Protein AF-A0A959LL02-F1 (afdb_monomer_lite)

Secondary structure (DSSP, 8-state):
-HHHHHHHHHHHHHHHHHHHHHHHH----HHHHHHHHHHHHHHTTS-SEEEEE-SS-TTPEEEEE--SS-SHHHHHHHHHHHHHSSHHHHHHHHHHHHHHHHHH-

Structure (mmCIF, N/CA/C/O backbone):
data_AF-A0A959LL02-F1
#
_entry.id   AF-A0A959LL02-F1
#
loop_
_atom_site.group_PDB
_atom_site.id
_atom_site.type_symbol
_atom_site.label_atom_id
_atom_site.label_alt_id
_atom_site.label_comp_id
_atom_site.label_asym_id
_atom_site.label_entity_id
_atom_site.label_seq_id
_atom_site.pdbx_PDB_ins_code
_atom_site.Cartn_x
_atom_site.Cartn_y
_atom_site.Cartn_z
_atom_site.occupancy
_atom_site.B_iso_or_equiv
_atom_site.auth_seq_id
_atom_site.auth_comp_id
_atom_site.auth_asym_id
_atom_site.auth_atom_id
_atom_site.pdbx_PDB_model_num
ATOM 1 N N . MET A 1 1 ? -25.624 5.454 26.628 1.00 59.34 1 MET A N 1
ATOM 2 C CA . MET A 1 1 ? -24.446 6.342 26.817 1.00 59.34 1 MET A CA 1
ATOM 3 C C . MET A 1 1 ? -23.179 5.629 27.317 1.00 59.34 1 MET A C 1
ATOM 5 O O . MET A 1 1 ? -22.093 6.062 26.960 1.00 59.34 1 MET A O 1
ATOM 9 N N . ARG A 1 2 ? -23.271 4.548 28.116 1.00 60.84 2 ARG A N 1
ATOM 10 C CA . ARG A 1 2 ? -22.092 3.824 28.644 1.00 60.84 2 ARG A CA 1
ATOM 11 C C . ARG A 1 2 ? -21.308 3.064 27.557 1.00 60.84 2 ARG A C 1
ATOM 13 O O . ARG A 1 2 ? -20.089 3.116 27.554 1.00 60.84 2 ARG A O 1
ATOM 20 N N . THR A 1 3 ? -22.004 2.460 26.593 1.00 72.94 3 THR A N 1
ATOM 21 C CA . THR A 1 3 ? -21.423 1.641 25.511 1.00 72.94 3 THR A CA 1
ATOM 22 C C . THR A 1 3 ? -20.495 2.427 24.577 1.00 72.94 3 THR A C 1
ATOM 24 O O . THR A 1 3 ? -19.395 1.974 24.284 1.00 72.94 3 THR A O 1
ATOM 27 N N . TYR A 1 4 ? -20.879 3.648 24.186 1.00 79.31 4 TYR A N 1
ATOM 28 C CA . TYR A 1 4 ? -20.090 4.488 23.272 1.00 79.31 4 TYR A CA 1
ATOM 29 C C . TYR A 1 4 ? -18.711 4.861 23.823 1.00 79.31 4 TYR A C 1
ATOM 31 O O . TYR A 1 4 ? -17.752 4.957 23.065 1.00 79.31 4 TYR A O 1
ATOM 39 N N . LYS A 1 5 ? -18.586 5.020 25.147 1.00 80.19 5 LYS A N 1
ATOM 40 C CA . LYS A 1 5 ? -17.293 5.305 25.785 1.00 80.19 5 LYS A CA 1
ATOM 41 C C . LYS A 1 5 ? -16.306 4.154 25.580 1.00 80.19 5 LYS A C 1
ATOM 43 O O . LYS A 1 5 ? -15.145 4.404 25.283 1.00 80.19 5 LYS A O 1
ATOM 48 N N . TYR A 1 6 ? -16.773 2.910 25.688 1.00 86.00 6 TYR A N 1
ATOM 49 C CA . TYR A 1 6 ? -15.932 1.734 25.460 1.00 86.00 6 TYR A CA 1
ATOM 50 C C . TYR A 1 6 ? -15.568 1.573 23.982 1.00 86.00 6 TYR A C 1
ATOM 52 O O . TYR A 1 6 ? -14.420 1.270 23.682 1.00 86.00 6 TYR A O 1
ATOM 60 N N . ILE A 1 7 ? -16.499 1.858 23.066 1.00 85.75 7 ILE A N 1
ATOM 61 C CA . ILE A 1 7 ? -16.239 1.819 21.617 1.00 85.75 7 ILE A CA 1
ATOM 62 C C . ILE A 1 7 ? -15.156 2.831 21.225 1.00 85.75 7 ILE A C 1
ATOM 64 O O . ILE A 1 7 ? -14.230 2.477 20.507 1.00 85.75 7 ILE A O 1
ATOM 68 N N . ILE A 1 8 ? -15.216 4.064 21.739 1.00 86.94 8 ILE A N 1
ATOM 69 C CA . ILE A 1 8 ? -14.198 5.088 21.452 1.00 86.94 8 ILE A CA 1
ATOM 70 C C . ILE A 1 8 ? -12.820 4.651 21.966 1.00 86.94 8 ILE A C 1
ATOM 72 O O . ILE A 1 8 ? -11.827 4.786 21.255 1.00 86.94 8 ILE A O 1
ATOM 76 N N . VAL A 1 9 ? -12.750 4.093 23.178 1.00 88.06 9 VAL A N 1
ATOM 77 C CA . VAL A 1 9 ? -11.487 3.583 23.735 1.00 88.06 9 VAL A CA 1
ATOM 78 C C . VAL A 1 9 ? -10.936 2.433 22.885 1.00 88.06 9 VAL A C 1
ATOM 80 O O . VAL A 1 9 ? -9.752 2.441 22.555 1.00 88.06 9 VAL A O 1
ATOM 83 N N . LEU A 1 10 ? -11.781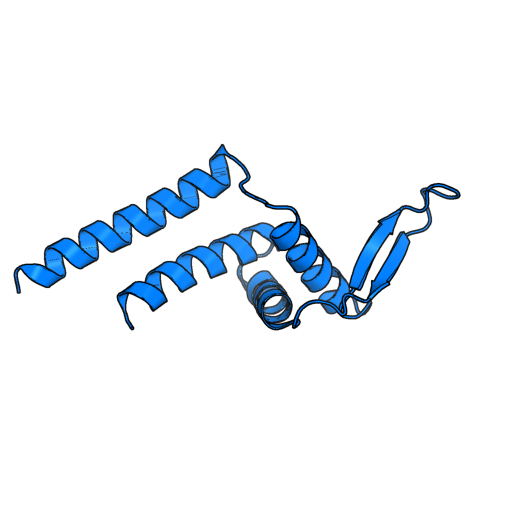 1.481 22.478 1.00 88.00 10 LEU A N 1
ATOM 84 C CA . LEU A 1 10 ? -11.388 0.368 21.608 1.00 88.00 10 LEU A CA 1
ATOM 85 C C . LEU A 1 10 ? -10.937 0.841 20.224 1.00 88.00 10 LEU A C 1
ATOM 87 O O . LEU A 1 10 ? -9.949 0.324 19.704 1.00 88.00 10 LEU A O 1
ATOM 91 N N . LEU A 1 11 ? -11.602 1.845 19.652 1.00 88.62 11 LEU A N 1
ATOM 92 C CA . LEU A 1 11 ? -11.221 2.449 18.3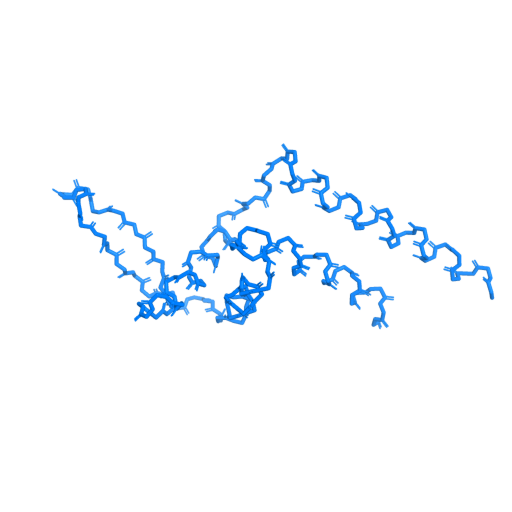78 1.00 88.62 11 LEU A CA 1
ATOM 93 C C . LEU A 1 11 ? -9.826 3.073 18.467 1.00 88.62 11 LEU A C 1
ATOM 95 O O . LEU A 1 11 ? -8.965 2.772 17.643 1.00 88.62 11 LEU A O 1
ATOM 99 N N . ILE A 1 12 ? -9.580 3.896 19.491 1.00 88.81 12 ILE A N 1
ATOM 100 C CA . ILE A 1 12 ? -8.273 4.533 19.702 1.00 88.81 12 ILE A CA 1
ATOM 101 C C . ILE A 1 12 ? -7.189 3.466 19.877 1.00 88.81 12 ILE A C 1
ATOM 103 O O . ILE A 1 12 ? -6.161 3.528 19.202 1.00 88.81 12 ILE A O 1
ATOM 107 N N . LEU A 1 13 ? -7.427 2.459 20.726 1.00 90.56 13 LEU A N 1
ATOM 108 C CA . LEU A 1 13 ? -6.485 1.356 20.934 1.00 90.56 13 LEU A CA 1
ATOM 109 C C . LEU A 1 13 ? -6.218 0.574 19.640 1.00 90.56 13 LEU A C 1
ATOM 111 O O . LEU A 1 13 ? -5.068 0.244 19.362 1.00 90.56 13 LEU A O 1
ATOM 115 N N . SER A 1 14 ? -7.245 0.328 18.822 1.00 88.81 14 SER A N 1
ATOM 116 C CA . SER A 1 14 ? -7.113 -0.378 17.540 1.00 88.81 14 SER A CA 1
ATOM 117 C C . SER A 1 14 ? -6.287 0.429 16.533 1.00 88.81 14 SER A C 1
ATOM 119 O O . SER A 1 14 ? -5.386 -0.120 15.900 1.00 88.81 14 SER A O 1
ATOM 121 N N . CYS A 1 15 ? -6.535 1.738 16.418 1.00 87.19 15 CYS A N 1
ATOM 122 C CA . CYS A 1 15 ? -5.768 2.628 15.544 1.00 87.19 15 CYS A CA 1
ATOM 123 C C . CYS A 1 15 ? -4.298 2.712 15.973 1.00 87.19 15 CYS A C 1
ATOM 125 O O . CYS A 1 15 ? -3.402 2.523 15.149 1.00 87.19 15 CYS A O 1
ATOM 127 N N . VAL A 1 16 ? -4.040 2.944 17.265 1.00 89.25 16 VAL A N 1
ATOM 128 C CA . VAL A 1 16 ? -2.675 3.012 17.812 1.00 89.25 16 VAL A CA 1
ATOM 129 C C . VAL A 1 16 ? -1.957 1.676 17.637 1.00 89.25 16 VAL A C 1
ATOM 131 O O . VAL A 1 16 ? -0.816 1.652 17.177 1.00 89.25 16 VAL A O 1
ATOM 134 N N . GLY A 1 17 ? -2.628 0.561 17.936 1.00 87.06 17 GLY A N 1
ATOM 135 C CA . GLY A 1 17 ? -2.086 -0.781 17.745 1.00 87.06 17 GLY A CA 1
ATOM 136 C C . GLY A 1 17 ? -1.712 -1.050 16.288 1.00 87.06 17 GLY A C 1
ATOM 137 O O . GLY A 1 17 ? -0.610 -1.525 16.018 1.00 87.06 17 GLY A O 1
ATOM 138 N N . ARG A 1 18 ? -2.577 -0.676 15.334 1.00 84.88 18 ARG A N 1
ATOM 139 C CA . ARG A 1 18 ? -2.321 -0.878 13.901 1.00 84.88 18 ARG A CA 1
ATOM 140 C C . ARG A 1 18 ? -1.143 -0.050 13.391 1.00 84.88 18 ARG A C 1
ATOM 142 O O . ARG A 1 18 ? -0.303 -0.573 12.656 1.00 84.88 18 ARG A O 1
ATOM 149 N N . ILE A 1 19 ? -1.059 1.215 13.799 1.00 83.31 19 ILE A N 1
ATOM 150 C CA . ILE A 1 19 ? 0.069 2.092 13.458 1.00 83.31 19 ILE A CA 1
ATOM 151 C C . ILE A 1 19 ? 1.363 1.533 14.058 1.00 83.31 19 ILE A C 1
ATOM 153 O O . ILE A 1 19 ? 2.351 1.379 13.343 1.00 83.31 19 ILE A O 1
ATOM 157 N N . SER A 1 20 ? 1.348 1.171 15.344 1.00 86.81 20 SER A N 1
ATOM 158 C CA . SER A 1 20 ? 2.521 0.646 16.048 1.00 86.81 20 SER A CA 1
ATOM 159 C C . SER A 1 20 ? 3.047 -0.642 15.413 1.00 86.81 20 SER A C 1
ATOM 161 O O . SER A 1 20 ? 4.241 -0.727 15.125 1.00 86.81 20 SER A O 1
ATOM 163 N N . LEU A 1 21 ? 2.158 -1.600 15.114 1.00 82.88 21 LEU A N 1
ATOM 164 C CA . LEU A 1 21 ? 2.510 -2.843 14.421 1.00 82.88 21 LEU A CA 1
ATOM 165 C C . LEU A 1 21 ? 3.187 -2.565 13.078 1.00 82.88 21 LEU A C 1
ATOM 167 O O . LEU A 1 21 ? 4.224 -3.150 12.772 1.00 82.88 21 LEU A O 1
ATOM 171 N N . THR A 1 22 ? 2.635 -1.634 12.299 1.00 77.94 22 THR A N 1
ATOM 172 C CA . THR A 1 22 ? 3.168 -1.335 10.967 1.00 77.94 22 THR A CA 1
ATOM 173 C C . THR A 1 22 ? 4.530 -0.644 11.030 1.00 77.94 22 THR A C 1
ATOM 175 O O . THR A 1 22 ? 5.402 -0.954 10.224 1.00 77.94 22 THR A O 1
ATOM 178 N N . LEU A 1 23 ? 4.738 0.259 11.994 1.00 79.19 23 LEU A N 1
ATOM 179 C CA . LEU A 1 23 ? 6.006 0.976 12.150 1.00 79.19 23 LEU A CA 1
ATOM 180 C C . LEU A 1 23 ? 7.124 0.101 12.732 1.00 79.19 23 LEU A C 1
ATOM 182 O O . LEU A 1 23 ? 8.266 0.239 12.308 1.00 79.19 23 LEU A O 1
ATOM 186 N N . HIS A 1 24 ? 6.815 -0.787 13.682 1.00 82.38 24 HIS A N 1
ATOM 187 C CA . HIS A 1 24 ? 7.840 -1.580 14.375 1.00 82.38 24 HIS A CA 1
ATOM 188 C C . HIS A 1 24 ? 8.172 -2.888 13.665 1.00 82.38 24 HIS A C 1
ATOM 190 O O . HIS A 1 24 ? 9.331 -3.288 13.642 1.00 82.38 24 HIS A O 1
ATOM 196 N N . TYR A 1 25 ? 7.170 -3.557 13.093 1.00 77.50 25 TYR A N 1
ATOM 197 C CA . TYR A 1 25 ? 7.357 -4.884 12.508 1.00 77.50 25 TYR A CA 1
ATOM 198 C C . TYR A 1 25 ? 7.415 -4.863 10.985 1.00 77.50 25 TYR A C 1
ATOM 200 O O . TYR A 1 25 ? 7.658 -5.912 10.397 1.00 77.50 25 TYR A O 1
ATOM 208 N N . MET A 1 26 ? 7.195 -3.698 10.352 1.00 71.19 26 MET A N 1
ATOM 209 C CA . MET A 1 26 ? 7.046 -3.576 8.899 1.00 71.19 26 MET A CA 1
ATOM 210 C C . MET A 1 26 ? 6.200 -4.727 8.353 1.00 71.19 26 MET A C 1
ATOM 212 O O . MET A 1 26 ? 6.663 -5.483 7.501 1.00 71.19 26 MET A O 1
ATOM 216 N N . ASP A 1 27 ? 4.981 -4.882 8.888 1.00 71.44 27 ASP A N 1
ATOM 217 C CA . ASP A 1 27 ? 4.032 -5.938 8.509 1.00 71.44 27 ASP A CA 1
ATOM 218 C C . ASP A 1 27 ? 3.493 -5.704 7.082 1.00 71.44 27 ASP A C 1
ATOM 220 O O . ASP A 1 27 ? 2.345 -5.329 6.818 1.00 71.44 27 ASP A O 1
ATOM 224 N N . LEU A 1 28 ? 4.418 -5.836 6.141 1.00 77.81 28 LEU A N 1
ATOM 225 C CA . LEU A 1 28 ? 4.302 -5.693 4.709 1.00 77.81 28 LEU A CA 1
ATOM 226 C C . LEU A 1 28 ? 4.360 -7.096 4.132 1.00 77.81 28 LEU A C 1
ATOM 228 O O . LEU A 1 28 ? 5.337 -7.502 3.503 1.00 77.81 28 LEU A O 1
ATOM 232 N N . LEU A 1 29 ? 3.288 -7.845 4.381 1.00 84.62 29 LEU A N 1
ATOM 233 C CA . LEU A 1 29 ? 3.097 -9.156 3.779 1.00 84.62 29 LEU A CA 1
ATOM 234 C C . LEU A 1 29 ? 3.285 -9.069 2.250 1.00 84.62 29 LEU A C 1
ATOM 236 O O . LEU A 1 29 ? 2.940 -8.038 1.653 1.00 84.62 29 LEU A O 1
ATOM 240 N N . PRO A 1 30 ? 3.783 -10.138 1.599 1.00 86.88 30 PRO A N 1
ATOM 241 C CA . PRO A 1 30 ? 4.106 -10.127 0.170 1.00 86.88 30 PRO A CA 1
ATOM 242 C C . PRO A 1 30 ? 2.971 -9.604 -0.720 1.00 86.88 30 PRO A C 1
ATOM 244 O O . PRO A 1 30 ? 3.216 -8.864 -1.673 1.00 86.88 30 PRO A O 1
ATOM 247 N N . ASP A 1 31 ? 1.725 -9.924 -0.374 1.00 89.50 31 ASP A N 1
ATOM 248 C CA . ASP A 1 31 ? 0.544 -9.492 -1.124 1.00 89.50 31 ASP A CA 1
ATOM 249 C C . ASP A 1 31 ? 0.325 -7.979 -1.042 1.00 89.50 31 ASP A C 1
ATOM 251 O O . ASP A 1 31 ? 0.099 -7.319 -2.060 1.00 89.50 31 ASP A O 1
ATOM 255 N N . LYS A 1 32 ? 0.477 -7.393 0.152 1.00 91.06 32 LYS A N 1
ATOM 256 C CA . LYS A 1 32 ? 0.377 -5.941 0.336 1.00 91.06 32 LYS A CA 1
ATOM 257 C C . LYS A 1 32 ? 1.464 -5.229 -0.468 1.00 91.06 32 LYS A C 1
ATOM 259 O O . LYS A 1 32 ? 1.169 -4.254 -1.157 1.00 91.06 32 LYS A O 1
ATOM 264 N N . VAL A 1 33 ? 2.698 -5.735 -0.439 1.00 92.50 33 VAL A N 1
ATOM 265 C CA . VAL A 1 33 ? 3.814 -5.166 -1.214 1.00 92.50 33 VAL A CA 1
ATOM 266 C C . VAL A 1 33 ? 3.525 -5.208 -2.713 1.00 92.50 33 VAL A C 1
ATOM 268 O O . VAL A 1 33 ? 3.702 -4.197 -3.391 1.00 92.50 33 VAL A O 1
ATOM 271 N N . ARG A 1 34 ? 3.017 -6.333 -3.231 1.00 93.62 34 ARG A N 1
ATOM 272 C CA . ARG A 1 34 ? 2.622 -6.454 -4.644 1.00 93.62 34 ARG A CA 1
ATOM 273 C C . ARG A 1 34 ? 1.580 -5.417 -5.034 1.00 93.62 34 ARG A C 1
ATOM 275 O O . ARG A 1 34 ? 1.714 -4.786 -6.077 1.00 93.62 34 ARG A O 1
ATOM 282 N N . HIS A 1 35 ? 0.579 -5.189 -4.191 1.00 95.31 35 HIS A N 1
ATOM 283 C CA . HIS A 1 35 ? -0.434 -4.180 -4.475 1.00 95.31 35 HIS A CA 1
ATOM 284 C C . HIS A 1 35 ? 0.085 -2.741 -4.397 1.00 95.31 35 HIS A C 1
ATOM 286 O O . HIS A 1 35 ? -0.360 -1.898 -5.179 1.00 95.31 35 HIS A O 1
ATOM 292 N N . ILE A 1 36 ? 1.010 -2.457 -3.479 1.00 95.81 36 ILE A N 1
ATOM 293 C CA . ILE A 1 36 ? 1.687 -1.161 -3.370 1.00 95.81 36 ILE A CA 1
ATOM 294 C C . ILE A 1 36 ? 2.532 -0.901 -4.626 1.00 95.81 36 ILE A C 1
ATOM 296 O O . ILE A 1 36 ? 2.451 0.181 -5.208 1.00 95.81 36 ILE A O 1
ATOM 300 N N . LEU A 1 37 ? 3.292 -1.898 -5.088 1.00 96.00 37 LEU A N 1
ATOM 301 C CA . LEU A 1 37 ? 4.053 -1.823 -6.340 1.00 96.00 37 LEU A CA 1
ATOM 302 C C . LEU A 1 37 ? 3.135 -1.643 -7.548 1.00 96.00 37 LEU A C 1
ATOM 304 O O . LEU A 1 37 ? 3.412 -0.813 -8.407 1.00 96.00 37 LEU A O 1
ATOM 308 N N . ALA A 1 38 ? 2.012 -2.357 -7.586 1.00 96.94 38 ALA A N 1
ATOM 309 C CA . ALA A 1 38 ? 1.030 -2.205 -8.648 1.00 96.94 38 ALA A CA 1
ATOM 310 C C . ALA A 1 38 ? 0.408 -0.807 -8.674 1.00 96.94 38 ALA A C 1
ATOM 312 O O . ALA A 1 38 ? 0.256 -0.233 -9.746 1.00 96.94 38 ALA A O 1
ATOM 313 N N . ALA A 1 39 ? 0.119 -0.218 -7.510 1.00 97.50 39 ALA A N 1
ATOM 314 C CA . ALA A 1 39 ? -0.341 1.166 -7.418 1.00 97.50 39 ALA A CA 1
ATOM 315 C C . ALA A 1 39 ? 0.693 2.150 -7.984 1.00 97.50 39 ALA A C 1
ATOM 317 O O . ALA A 1 39 ? 0.337 3.068 -8.722 1.00 97.50 39 ALA A O 1
ATOM 318 N N . LYS A 1 40 ? 1.978 1.933 -7.671 1.00 97.56 40 LYS A N 1
ATOM 319 C CA . LYS A 1 40 ? 3.082 2.723 -8.222 1.00 97.56 40 LYS A CA 1
ATOM 320 C C . LYS A 1 40 ? 3.162 2.596 -9.742 1.00 97.56 40 LYS A C 1
ATOM 322 O O . LYS A 1 40 ? 3.105 3.606 -10.435 1.00 97.56 40 LYS A O 1
ATOM 327 N N . ASN A 1 41 ? 3.216 1.368 -10.251 1.00 97.25 41 ASN A N 1
ATOM 328 C CA . ASN A 1 41 ? 3.308 1.093 -11.683 1.00 97.25 41 ASN A CA 1
ATOM 329 C C . ASN A 1 41 ? 2.106 1.671 -12.453 1.00 97.25 41 ASN A C 1
ATOM 331 O O . ASN A 1 41 ? 2.282 2.234 -13.530 1.00 97.25 41 ASN A O 1
ATOM 335 N N . MET A 1 42 ? 0.896 1.614 -11.883 1.00 96.75 42 MET A N 1
ATOM 336 C CA . MET A 1 42 ? -0.292 2.249 -12.463 1.00 96.75 42 MET A CA 1
ATOM 337 C C . MET A 1 42 ? -0.144 3.769 -12.568 1.00 96.75 42 MET A C 1
ATOM 339 O O . MET A 1 42 ? -0.413 4.332 -13.627 1.00 96.75 42 MET A O 1
ATOM 343 N N . ASN A 1 43 ? 0.292 4.427 -11.491 1.00 96.75 43 ASN A N 1
ATOM 344 C CA . ASN A 1 43 ? 0.488 5.878 -11.463 1.00 96.75 43 ASN A CA 1
ATOM 345 C C . ASN A 1 43 ? 1.607 6.343 -12.412 1.00 96.75 43 ASN A C 1
ATOM 347 O O . ASN A 1 43 ? 1.543 7.459 -12.921 1.00 96.75 43 ASN A O 1
ATOM 351 N N . GLU A 1 44 ? 2.606 5.496 -12.660 1.00 96.56 44 GLU A N 1
ATOM 352 C CA . GLU A 1 44 ? 3.704 5.740 -13.606 1.00 96.56 44 GLU A CA 1
ATOM 353 C C . GLU A 1 44 ? 3.334 5.402 -15.065 1.00 96.56 44 GLU A C 1
ATOM 355 O O . GLU A 1 44 ? 4.124 5.636 -15.974 1.00 96.56 44 GLU A O 1
ATOM 360 N N . GLY A 1 45 ? 2.120 4.897 -15.319 1.00 96.38 45 GLY A N 1
ATOM 361 C CA . GLY A 1 45 ? 1.630 4.604 -16.670 1.00 96.38 45 GLY A CA 1
ATOM 362 C C . GLY A 1 45 ? 1.979 3.209 -17.200 1.0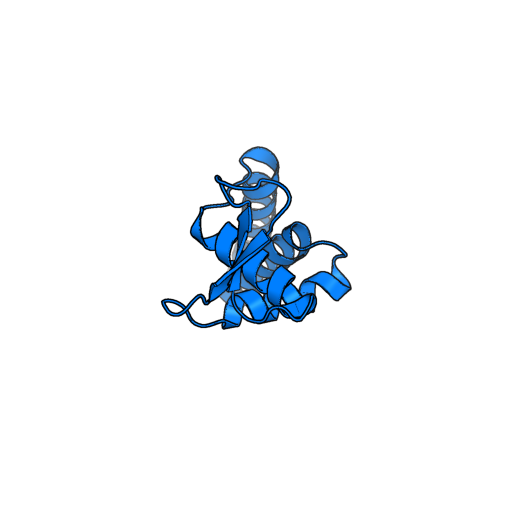0 96.38 45 GLY A C 1
ATOM 363 O O . GLY A 1 45 ? 1.719 2.920 -18.364 1.00 96.38 45 GLY A O 1
ATOM 364 N N . HIS A 1 46 ? 2.501 2.315 -16.359 1.00 96.62 46 HIS A N 1
ATOM 365 C CA . HIS A 1 46 ? 2.831 0.927 -16.715 1.00 96.62 46 HIS A CA 1
ATOM 366 C C . HIS A 1 46 ? 1.656 -0.055 -16.535 1.00 96.62 46 HIS A C 1
ATOM 368 O O . HIS A 1 46 ? 1.801 -1.257 -16.756 1.00 96.62 46 HIS A O 1
ATOM 374 N N . GLY A 1 47 ? 0.481 0.443 -16.135 1.00 95.44 47 GLY A N 1
ATOM 375 C CA . GLY A 1 47 ? -0.719 -0.365 -15.914 1.00 95.44 47 GLY A CA 1
ATOM 376 C C . GLY A 1 47 ? -0.703 -1.158 -14.601 1.00 95.44 47 GLY A C 1
ATOM 377 O O . GLY A 1 47 ? 0.157 -0.972 -13.740 1.00 95.44 47 GLY A O 1
ATOM 378 N N . PHE A 1 48 ? -1.700 -2.031 -14.419 1.00 96.69 48 PHE A N 1
ATOM 379 C CA . PHE A 1 48 ? -1.827 -2.875 -13.225 1.00 96.69 48 PHE A CA 1
ATOM 380 C C . PHE A 1 48 ? -0.886 -4.084 -13.311 1.00 96.69 48 PHE A C 1
ATOM 382 O O . PHE A 1 48 ? -1.261 -5.184 -13.724 1.00 96.69 48 PHE A O 1
ATOM 389 N N . ALA A 1 49 ? 0.371 -3.846 -12.951 1.00 96.44 49 ALA A N 1
ATOM 390 C CA . ALA A 1 49 ? 1.458 -4.805 -13.068 1.00 96.44 49 ALA A CA 1
ATOM 391 C C . ALA A 1 49 ? 2.345 -4.791 -11.822 1.00 96.44 49 ALA A C 1
ATOM 393 O O . ALA A 1 49 ? 2.475 -3.772 -11.149 1.00 96.44 49 ALA A O 1
ATOM 394 N N . THR A 1 50 ? 3.011 -5.907 -11.542 1.00 94.81 50 THR A N 1
ATOM 395 C CA . THR A 1 50 ? 4.199 -5.913 -10.682 1.00 94.81 50 THR A CA 1
ATOM 396 C C . THR A 1 50 ? 5.433 -5.622 -11.531 1.00 94.81 50 THR A C 1
ATOM 398 O O . THR A 1 50 ? 5.414 -5.840 -12.743 1.00 94.81 50 THR A O 1
ATOM 401 N N . SER A 1 51 ? 6.508 -5.154 -10.906 1.00 93.75 51 SER A N 1
ATOM 402 C CA . SER A 1 51 ? 7.795 -4.938 -11.568 1.00 93.75 51 SER A CA 1
ATOM 403 C C . SER A 1 51 ? 8.933 -5.601 -10.798 1.00 93.75 51 SER A C 1
ATOM 405 O O . SER A 1 51 ? 8.877 -5.724 -9.573 1.00 93.75 51 SER A O 1
ATOM 407 N N . TYR A 1 52 ? 9.940 -6.075 -11.526 1.00 93.19 52 TYR A N 1
ATOM 408 C CA . TYR A 1 52 ? 11.177 -6.646 -10.990 1.00 93.19 52 TYR A CA 1
ATOM 409 C C . TYR A 1 52 ? 12.335 -6.388 -11.960 1.00 93.19 52 TYR A C 1
ATOM 411 O O . TYR A 1 52 ? 12.106 -6.053 -13.120 1.00 93.19 52 TYR A O 1
ATOM 419 N N . GLN A 1 53 ? 13.575 -6.517 -11.487 1.00 94.81 53 GLN A N 1
ATOM 420 C CA . GLN A 1 53 ? 14.757 -6.403 -12.349 1.00 94.81 53 GLN A CA 1
ATOM 421 C C . GLN A 1 53 ? 15.076 -7.752 -12.996 1.00 94.81 53 GLN A C 1
ATOM 423 O O . GLN A 1 53 ? 14.976 -8.787 -12.331 1.00 94.81 53 GLN A O 1
ATOM 428 N N . SER A 1 54 ? 15.458 -7.744 -14.273 1.00 94.00 54 SER A N 1
ATOM 429 C CA . SER A 1 54 ? 15.885 -8.958 -14.972 1.00 94.00 54 SER A CA 1
ATOM 430 C C . SER A 1 54 ? 17.184 -9.514 -14.372 1.00 94.00 54 SER A C 1
ATOM 432 O O . SER A 1 54 ? 18.093 -8.766 -14.013 1.00 94.00 54 SER A O 1
ATOM 434 N N . ILE A 1 55 ? 17.282 -10.845 -14.272 1.00 94.00 55 ILE A N 1
ATOM 435 C CA . ILE A 1 55 ? 18.507 -11.535 -13.825 1.00 94.00 55 ILE A CA 1
ATOM 436 C C . ILE A 1 55 ? 19.589 -11.455 -14.910 1.00 94.00 55 ILE A C 1
ATOM 438 O O . ILE A 1 55 ? 20.774 -11.382 -14.600 1.00 94.00 55 ILE A O 1
ATOM 442 N N . GLU A 1 56 ? 19.179 -11.440 -16.180 1.00 95.69 56 GLU A N 1
ATOM 443 C CA . GLU A 1 56 ? 20.082 -11.360 -17.332 1.00 95.69 56 GLU A CA 1
ATOM 444 C C . GLU A 1 56 ? 20.629 -9.940 -17.524 1.00 95.69 56 GLU A C 1
ATOM 446 O O . GLU A 1 56 ? 21.757 -9.759 -17.980 1.00 95.69 56 GLU A O 1
ATOM 451 N N . ASN A 1 57 ? 19.850 -8.928 -17.131 1.00 94.56 57 ASN A N 1
ATOM 452 C CA . ASN A 1 57 ? 20.235 -7.526 -17.197 1.00 94.56 57 ASN A CA 1
ATOM 453 C C . ASN A 1 57 ? 19.591 -6.724 -16.056 1.00 94.56 57 ASN A C 1
ATOM 455 O O . ASN A 1 57 ? 18.445 -6.294 -16.145 1.00 94.56 57 ASN A O 1
ATOM 459 N N . VAL A 1 58 ? 20.362 -6.437 -15.005 1.00 93.25 58 VAL A N 1
ATOM 460 C CA . VAL A 1 58 ? 19.874 -5.707 -13.818 1.00 93.25 58 VAL A CA 1
ATOM 461 C C . VAL A 1 58 ? 19.489 -4.245 -14.080 1.00 93.25 58 VAL A C 1
ATOM 463 O O . VAL A 1 58 ? 18.934 -3.598 -13.194 1.00 93.25 58 VAL A O 1
ATOM 466 N N . THR A 1 59 ? 19.800 -3.705 -15.264 1.00 95.38 59 THR A N 1
ATOM 467 C CA . THR A 1 59 ? 19.351 -2.364 -15.678 1.00 95.38 59 THR A CA 1
ATOM 468 C C . THR A 1 59 ? 17.960 -2.380 -16.312 1.00 95.38 59 THR A C 1
ATOM 470 O O . THR A 1 59 ? 17.338 -1.329 -16.456 1.00 95.38 59 THR A O 1
ATOM 473 N N . GLU A 1 60 ? 17.460 -3.560 -16.677 1.00 94.88 60 GLU A N 1
ATOM 474 C CA . GLU A 1 60 ? 16.166 -3.738 -17.312 1.00 94.88 60 GLU A CA 1
ATOM 475 C C . GLU A 1 60 ? 15.089 -4.076 -16.279 1.00 94.88 60 GLU A C 1
ATOM 477 O O . GLU A 1 60 ? 15.143 -5.099 -15.591 1.00 94.88 60 GLU A O 1
ATOM 482 N N . THR A 1 61 ? 14.062 -3.226 -16.220 1.00 95.69 61 THR A N 1
ATOM 483 C CA . THR A 1 61 ? 12.870 -3.463 -15.404 1.00 95.69 61 THR A CA 1
ATOM 484 C C . THR A 1 61 ? 11.804 -4.175 -16.227 1.00 95.69 61 THR A C 1
ATOM 486 O O . THR A 1 61 ? 11.307 -3.646 -17.220 1.00 95.69 61 THR A O 1
ATOM 489 N N . VAL A 1 62 ? 11.413 -5.363 -15.773 1.00 96.25 62 VAL A N 1
ATOM 490 C CA . VAL A 1 62 ? 10.365 -6.179 -16.383 1.00 96.25 62 VAL A CA 1
ATOM 491 C C . VAL A 1 62 ? 9.048 -5.925 -15.662 1.00 96.25 62 VAL A C 1
ATOM 493 O O . VAL A 1 62 ? 8.978 -5.980 -14.432 1.00 96.25 62 VAL A O 1
ATOM 496 N N . TYR A 1 63 ? 7.988 -5.682 -16.431 1.00 96.44 63 TYR A N 1
ATOM 497 C CA . TYR A 1 63 ? 6.631 -5.491 -15.922 1.00 96.44 63 TYR A CA 1
ATOM 498 C C . TYR A 1 63 ? 5.786 -6.721 -16.238 1.00 96.44 63 TYR A C 1
ATOM 500 O O . TYR A 1 63 ? 5.725 -7.174 -17.378 1.00 96.44 63 TYR A O 1
ATOM 508 N N . THR A 1 64 ? 5.118 -7.276 -15.230 1.00 95.62 64 THR A N 1
ATOM 509 C CA . THR A 1 64 ? 4.236 -8.439 -15.390 1.00 95.62 64 THR A CA 1
ATOM 510 C C . THR A 1 64 ? 2.830 -8.098 -14.901 1.00 95.62 64 THR A C 1
ATOM 512 O O . THR A 1 64 ? 2.680 -7.725 -13.733 1.00 95.62 64 THR A O 1
ATOM 515 N N . PRO A 1 65 ? 1.793 -8.216 -15.753 1.00 95.62 65 PRO A N 1
ATOM 516 C CA . PRO A 1 65 ? 0.415 -7.931 -15.365 1.00 95.62 65 PRO A CA 1
ATOM 517 C C . PRO A 1 65 ? -0.039 -8.780 -14.177 1.00 95.62 65 PRO A C 1
ATOM 519 O O . PRO A 1 65 ? 0.239 -9.978 -14.113 1.00 95.62 65 PRO A O 1
ATOM 522 N N . ILE A 1 66 ? -0.780 -8.171 -13.252 1.00 94.75 66 ILE A N 1
ATOM 523 C CA . ILE A 1 66 ? -1.420 -8.898 -12.153 1.00 94.75 66 ILE A CA 1
ATOM 524 C C . ILE A 1 66 ? -2.845 -9.239 -12.585 1.00 94.75 66 ILE A C 1
ATOM 526 O O . ILE A 1 66 ? -3.669 -8.353 -12.779 1.00 94.75 66 ILE A O 1
ATOM 530 N N . THR A 1 67 ? -3.145 -10.528 -12.731 1.00 94.25 67 THR A N 1
ATOM 531 C CA . THR A 1 67 ? -4.466 -11.007 -13.183 1.00 94.25 67 THR A CA 1
ATOM 532 C C . THR A 1 67 ? -5.249 -11.751 -12.104 1.00 94.25 67 THR A C 1
ATOM 534 O O . THR A 1 67 ? -6.462 -11.885 -12.211 1.00 94.25 67 THR A O 1
ATOM 537 N N . ALA A 1 68 ? -4.576 -12.212 -11.047 1.00 90.56 68 ALA A N 1
ATOM 538 C CA . ALA A 1 68 ? -5.187 -13.026 -9.996 1.00 90.56 68 ALA A CA 1
ATOM 539 C C . ALA A 1 68 ? -6.022 -12.224 -8.979 1.00 90.56 68 ALA A C 1
ATOM 541 O O . ALA A 1 68 ? -6.763 -12.820 -8.203 1.00 90.56 68 ALA A O 1
ATOM 542 N N . TRP A 1 69 ? -5.906 -10.891 -8.966 1.00 89.19 69 TRP A N 1
ATOM 543 C CA . TRP A 1 69 ? -6.527 -10.029 -7.959 1.00 89.19 69 TRP A CA 1
ATOM 544 C C . TRP A 1 69 ? -7.141 -8.778 -8.589 1.00 89.19 69 TRP A C 1
ATOM 546 O O . TRP A 1 69 ? -6.568 -8.231 -9.533 1.00 89.19 69 TRP A O 1
ATOM 556 N N . PRO A 1 70 ? -8.268 -8.274 -8.063 1.00 93.94 70 PRO A N 1
ATOM 557 C CA . PRO A 1 70 ? -8.832 -7.011 -8.515 1.00 93.94 70 PRO A CA 1
ATOM 558 C C . PRO A 1 70 ? -7.951 -5.814 -8.097 1.00 93.94 70 PRO A C 1
ATOM 560 O O . PRO A 1 70 ? -7.332 -5.834 -7.029 1.00 93.94 70 PRO A O 1
ATOM 563 N N . PRO A 1 71 ? -7.942 -4.717 -8.876 1.00 95.44 71 PRO A N 1
ATOM 564 C CA . PRO A 1 71 ? -7.061 -3.573 -8.634 1.00 95.44 71 PRO A CA 1
ATOM 565 C C . PRO A 1 71 ? -7.567 -2.610 -7.547 1.00 95.44 71 PRO A C 1
ATOM 567 O O . PRO A 1 71 ? -6.933 -1.586 -7.310 1.00 95.44 71 PRO A O 1
ATOM 570 N N . GLY A 1 72 ? -8.696 -2.895 -6.886 1.00 95.50 72 GLY A N 1
ATOM 571 C CA . GLY A 1 72 ? -9.386 -1.942 -6.003 1.00 95.50 72 GLY A CA 1
ATOM 572 C C . GLY A 1 72 ? -8.494 -1.348 -4.909 1.00 95.50 72 GLY A C 1
ATOM 573 O O . GLY A 1 72 ? -8.417 -0.128 -4.769 1.00 95.50 72 GLY A O 1
ATOM 574 N N . TYR A 1 73 ? -7.752 -2.192 -4.187 1.00 95.38 73 TYR A N 1
ATOM 575 C CA . TYR A 1 73 ? -6.818 -1.715 -3.163 1.00 95.38 73 TYR A CA 1
ATOM 576 C C . TYR A 1 73 ? -5.673 -0.884 -3.768 1.00 95.38 73 TYR A C 1
ATOM 578 O O . TYR A 1 73 ? -5.338 0.174 -3.242 1.00 95.38 73 TYR A O 1
ATOM 586 N N . SER A 1 74 ? -5.117 -1.292 -4.913 1.00 97.00 74 SER A N 1
ATOM 587 C CA . SER A 1 74 ? -4.050 -0.546 -5.598 1.00 97.00 74 SER A CA 1
ATOM 588 C C . SER A 1 74 ? -4.516 0.816 -6.117 1.00 97.00 74 SER A C 1
ATOM 590 O O . SER A 1 74 ? -3.775 1.790 -6.015 1.00 97.00 74 SER A O 1
ATOM 592 N N . ILE A 1 75 ? -5.755 0.919 -6.605 1.00 97.19 75 ILE A N 1
ATOM 593 C CA . ILE A 1 75 ? -6.365 2.194 -7.009 1.00 97.19 75 ILE A CA 1
ATOM 594 C C . ILE A 1 75 ? -6.476 3.132 -5.803 1.00 97.19 75 ILE A C 1
ATOM 596 O O . ILE A 1 75 ? -6.074 4.294 -5.889 1.00 97.19 75 ILE A O 1
ATOM 600 N N . LEU A 1 76 ? -6.969 2.629 -4.666 1.00 97.12 76 LEU A N 1
ATOM 601 C CA . LEU A 1 76 ? -7.070 3.415 -3.434 1.00 97.12 76 LEU A CA 1
ATOM 602 C C . LEU A 1 76 ? -5.696 3.884 -2.951 1.00 97.12 76 LEU A C 1
ATOM 604 O O . LEU A 1 76 ? -5.533 5.062 -2.639 1.00 97.12 76 LEU A O 1
ATOM 608 N N . VAL A 1 77 ? -4.698 2.995 -2.938 1.00 97.44 77 VAL A N 1
ATOM 609 C CA . VAL A 1 77 ? -3.316 3.338 -2.572 1.00 97.44 77 VAL A CA 1
ATOM 610 C C . VAL A 1 77 ? -2.759 4.412 -3.509 1.00 97.44 77 VAL A C 1
ATOM 612 O O . VAL A 1 77 ? -2.185 5.390 -3.033 1.00 97.44 77 VAL A O 1
ATOM 615 N N . GLY A 1 78 ? -2.960 4.275 -4.821 1.00 96.75 78 GLY A N 1
ATOM 616 C CA . GLY A 1 78 ? -2.491 5.239 -5.816 1.00 96.75 78 GLY A CA 1
ATOM 617 C C . GLY A 1 78 ? -3.126 6.623 -5.660 1.00 96.75 78 GLY A C 1
ATOM 618 O O . GLY A 1 78 ? -2.434 7.632 -5.796 1.00 96.75 78 GLY A O 1
ATOM 619 N N . ALA A 1 79 ? -4.416 6.686 -5.315 1.00 96.50 79 ALA A N 1
ATOM 620 C CA . ALA A 1 79 ? -5.108 7.940 -5.024 1.00 96.50 79 ALA A CA 1
ATOM 621 C C . ALA A 1 79 ? -4.631 8.564 -3.702 1.00 96.50 79 ALA A C 1
ATOM 623 O O . ALA A 1 79 ? -4.284 9.745 -3.663 1.00 96.50 79 ALA A O 1
ATOM 624 N N . MET A 1 80 ? -4.559 7.767 -2.633 1.00 97.06 80 MET A N 1
ATOM 625 C CA . MET A 1 80 ? -4.139 8.229 -1.308 1.00 97.06 80 MET A CA 1
ATOM 626 C C . MET A 1 80 ? -2.677 8.667 -1.270 1.00 97.06 80 MET A C 1
ATOM 628 O O . MET A 1 80 ? -2.339 9.567 -0.504 1.00 97.06 80 MET A O 1
ATOM 632 N N . GLN A 1 81 ? -1.817 8.103 -2.121 1.00 97.00 81 GLN A N 1
ATOM 633 C CA . GLN A 1 81 ? -0.419 8.517 -2.230 1.00 97.00 81 GLN A CA 1
ATOM 634 C C . GLN A 1 81 ? -0.272 9.999 -2.591 1.00 97.00 81 GLN A C 1
ATOM 636 O O . GLN A 1 81 ? 0.654 10.642 -2.099 1.00 97.00 81 GLN A O 1
ATOM 641 N N . LYS A 1 82 ? -1.206 10.578 -3.356 1.00 95.44 82 LYS A N 1
ATOM 642 C CA . LYS A 1 82 ? -1.197 12.017 -3.674 1.00 95.44 82 LYS A CA 1
ATOM 643 C C . LYS A 1 82 ? -1.425 12.901 -2.444 1.00 95.44 82 LYS A C 1
ATOM 645 O O . LYS A 1 82 ? -1.015 14.055 -2.446 1.00 95.44 82 LYS A O 1
ATOM 650 N N . ILE A 1 83 ? -2.072 12.361 -1.411 1.00 96.31 83 ILE A N 1
ATOM 651 C CA . ILE A 1 83 ? -2.395 13.067 -0.165 1.00 96.31 83 ILE A CA 1
ATOM 652 C C . ILE A 1 83 ? -1.298 12.833 0.876 1.00 96.31 83 ILE A C 1
ATOM 654 O O . ILE A 1 83 ? -0.875 13.760 1.557 1.00 96.31 83 ILE A O 1
ATOM 658 N N . THR A 1 84 ? -0.824 11.593 1.005 1.00 95.00 84 THR A N 1
ATOM 659 C CA . THR A 1 84 ? 0.154 11.205 2.032 1.00 95.00 84 THR A CA 1
ATOM 660 C C . THR A 1 84 ? 1.609 11.403 1.605 1.00 95.00 84 THR A C 1
ATOM 662 O O . THR A 1 84 ? 2.505 11.279 2.437 1.00 95.00 84 THR A O 1
ATOM 665 N N . GLY A 1 85 ? 1.869 11.656 0.319 1.00 95.31 85 G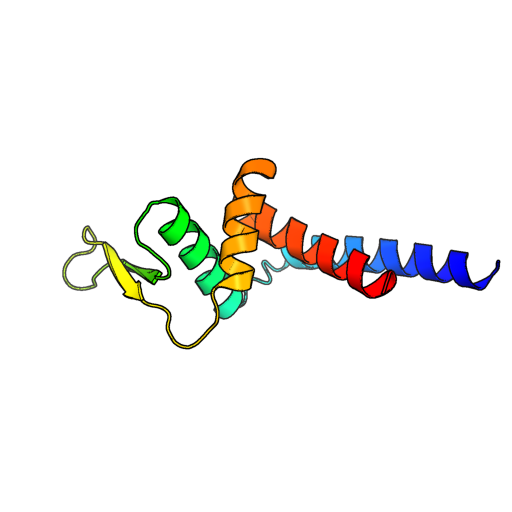LY A N 1
ATOM 666 C CA . GLY A 1 85 ? 3.206 11.845 -0.250 1.00 95.31 85 GLY A CA 1
ATOM 667 C C . GLY A 1 85 ? 4.006 10.555 -0.465 1.00 95.31 85 GLY A C 1
ATOM 668 O O . GLY A 1 85 ? 5.062 10.592 -1.091 1.00 95.31 85 GLY A O 1
ATOM 669 N N . GLY A 1 86 ? 3.516 9.397 -0.010 1.00 94.56 86 GLY A N 1
ATOM 670 C CA . GLY A 1 86 ? 4.237 8.128 -0.119 1.00 94.56 86 GLY A CA 1
ATOM 671 C C . GLY A 1 86 ? 3.312 6.918 -0.150 1.00 94.56 86 GLY A C 1
ATOM 672 O O . GLY A 1 86 ? 2.302 6.876 0.548 1.00 94.56 86 GLY A O 1
ATOM 673 N N . TYR A 1 87 ? 3.669 5.903 -0.940 1.00 94.94 87 TYR A N 1
ATOM 674 C CA . TYR A 1 87 ? 2.839 4.705 -1.107 1.00 94.94 87 TYR A CA 1
ATOM 675 C C . TYR A 1 87 ? 2.693 3.888 0.185 1.00 94.94 87 TYR A C 1
ATOM 677 O O . TYR A 1 87 ? 1.608 3.391 0.483 1.00 94.94 87 TYR A O 1
ATOM 685 N N . LEU A 1 88 ? 3.756 3.794 0.991 1.00 91.56 88 LEU A N 1
ATOM 686 C CA . LEU A 1 88 ? 3.694 3.128 2.293 1.00 91.56 88 LEU A CA 1
ATOM 687 C C . LEU A 1 88 ? 2.773 3.885 3.261 1.00 91.56 88 LEU A C 1
ATOM 689 O O . LEU A 1 88 ? 1.885 3.293 3.870 1.00 91.56 88 LEU A O 1
ATOM 693 N N . SER A 1 89 ? 2.930 5.208 3.345 1.00 91.38 89 SER A N 1
ATOM 694 C CA . SER A 1 89 ? 2.071 6.074 4.158 1.00 91.38 89 SER A CA 1
ATOM 695 C C . SER A 1 89 ? 0.610 6.022 3.702 1.00 91.38 89 SER A C 1
ATOM 697 O O . SER A 1 89 ? -0.293 6.018 4.533 1.00 91.38 89 SER A O 1
ATOM 699 N N . ALA A 1 90 ? 0.363 5.932 2.391 1.00 95.19 90 ALA A N 1
ATOM 700 C CA . ALA A 1 90 ? -0.970 5.735 1.824 1.00 95.19 90 ALA A CA 1
ATOM 701 C C . ALA A 1 90 ? -1.596 4.409 2.272 1.00 95.19 90 ALA A C 1
ATOM 703 O O . ALA A 1 90 ? -2.738 4.400 2.723 1.00 95.19 90 ALA A O 1
ATOM 704 N N . ALA A 1 91 ? -0.844 3.307 2.207 1.00 93.38 91 ALA A N 1
ATOM 705 C CA . ALA A 1 91 ? -1.307 2.004 2.676 1.00 93.38 91 ALA A CA 1
ATOM 706 C C . ALA A 1 91 ? -1.638 2.018 4.180 1.00 93.38 91 ALA A C 1
ATOM 708 O O . ALA A 1 91 ? -2.679 1.504 4.581 1.00 93.38 91 ALA A O 1
ATOM 709 N N . ILE A 1 92 ? -0.808 2.668 5.005 1.00 90.94 92 ILE A N 1
ATOM 710 C CA . ILE A 1 92 ? -1.073 2.844 6.444 1.00 90.94 92 ILE A CA 1
ATOM 711 C C . ILE A 1 92 ? -2.345 3.667 6.672 1.00 90.94 92 ILE A C 1
ATOM 713 O O . ILE A 1 92 ? -3.183 3.291 7.490 1.00 90.94 92 ILE A O 1
ATOM 717 N N . ALA A 1 93 ? -2.514 4.772 5.943 1.00 91.62 93 ALA A N 1
ATOM 718 C CA . ALA A 1 93 ? -3.701 5.614 6.056 1.00 91.62 93 ALA A CA 1
ATOM 719 C C . ALA A 1 93 ? -4.982 4.845 5.695 1.00 91.62 93 ALA A C 1
ATOM 721 O O . ALA A 1 93 ? -5.988 4.974 6.391 1.00 91.62 93 ALA A O 1
ATOM 722 N N . ILE A 1 94 ? -4.932 4.006 4.656 1.00 94.19 94 ILE A N 1
ATOM 723 C CA . ILE A 1 94 ? -6.048 3.138 4.258 1.00 94.19 94 ILE A CA 1
ATOM 724 C C . ILE A 1 94 ? -6.350 2.100 5.340 1.00 94.19 94 ILE A C 1
ATOM 726 O O . ILE A 1 94 ? -7.518 1.899 5.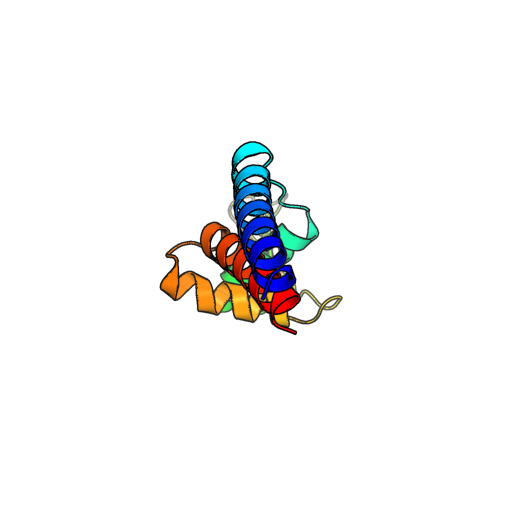668 1.00 94.19 94 ILE A O 1
ATOM 730 N N . ASP A 1 95 ? -5.333 1.469 5.928 1.00 91.00 95 ASP A N 1
ATOM 731 C CA . ASP A 1 95 ? -5.523 0.502 7.012 1.00 91.00 95 ASP A CA 1
ATOM 732 C C . ASP A 1 95 ? -6.199 1.153 8.233 1.00 91.00 95 ASP A C 1
ATOM 734 O O . ASP A 1 95 ? -7.147 0.596 8.785 1.00 91.00 95 ASP A O 1
ATOM 738 N N . VAL A 1 96 ? -5.765 2.355 8.631 1.00 89.88 96 VAL A N 1
ATOM 739 C CA . VAL A 1 96 ? -6.378 3.112 9.738 1.00 89.88 96 VAL A CA 1
ATOM 740 C C . VAL A 1 96 ? -7.816 3.508 9.406 1.00 89.88 96 VAL A C 1
ATOM 742 O O . VAL A 1 96 ? -8.710 3.323 10.231 1.00 89.88 96 VAL A O 1
ATOM 745 N N . LEU A 1 97 ? -8.064 4.007 8.194 1.00 91.50 97 LEU A N 1
ATOM 746 C CA . LEU A 1 97 ? -9.412 4.352 7.746 1.00 91.50 97 LEU A CA 1
ATOM 747 C C . LEU A 1 97 ? -10.330 3.125 7.741 1.00 91.50 97 LEU A C 1
ATOM 749 O O . LEU A 1 97 ? -11.478 3.221 8.160 1.00 91.50 97 LEU A O 1
ATOM 753 N N . SER A 1 98 ? -9.817 1.966 7.327 1.00 90.75 98 SER A N 1
ATOM 754 C CA . SER A 1 98 ? -10.566 0.707 7.317 1.00 90.75 98 SER A CA 1
ATOM 755 C C . SER A 1 98 ? -10.976 0.286 8.729 1.00 90.75 98 SER A C 1
ATOM 757 O O . SER A 1 98 ? -12.116 -0.124 8.930 1.00 90.75 98 SER A O 1
ATOM 759 N N . VAL A 1 99 ? -10.090 0.452 9.722 1.00 88.44 99 VAL A N 1
ATOM 760 C CA . VAL A 1 99 ? -10.426 0.228 11.139 1.00 88.44 99 VAL A CA 1
ATOM 761 C C . VAL A 1 99 ? -11.544 1.172 11.581 1.00 88.44 99 VAL A C 1
ATOM 763 O O . VAL A 1 99 ? -12.510 0.723 12.186 1.00 88.44 99 VAL A O 1
ATOM 766 N N . ILE A 1 100 ? -11.456 2.463 11.250 1.00 86.88 100 ILE A N 1
ATOM 767 C CA . ILE A 1 100 ? -12.496 3.443 11.599 1.00 86.88 100 ILE A CA 1
ATOM 768 C C . ILE A 1 100 ? -13.842 3.055 10.979 1.00 86.88 100 ILE A C 1
ATOM 770 O O . ILE A 1 100 ? -14.845 3.010 11.686 1.00 86.88 100 ILE A O 1
ATOM 774 N N . LEU A 1 101 ? -13.861 2.738 9.682 1.00 89.06 101 LEU A N 1
ATOM 775 C CA . LEU A 1 101 ? -15.075 2.345 8.968 1.00 89.06 101 LEU A CA 1
ATOM 776 C C . LEU A 1 101 ? -15.690 1.062 9.538 1.00 89.06 101 LEU A C 1
ATOM 778 O O . LEU A 1 101 ? -16.906 0.995 9.672 1.00 89.06 101 LEU A O 1
ATOM 782 N N . PHE A 1 102 ? -14.868 0.087 9.933 1.00 88.12 102 PHE A N 1
ATOM 783 C CA . PHE A 1 102 ? -15.334 -1.160 10.543 1.00 88.12 102 PHE A CA 1
ATOM 784 C C . PHE A 1 102 ? -16.083 -0.946 11.866 1.00 88.12 102 PHE A C 1
ATOM 786 O O . PHE A 1 102 ? -17.010 -1.686 12.158 1.00 88.12 102 PHE A O 1
ATOM 793 N N . TYR A 1 103 ? -15.703 0.054 12.667 1.00 83.00 103 TYR A N 1
ATOM 794 C CA . TYR A 1 103 ? -16.416 0.385 13.909 1.00 83.00 103 TYR A CA 1
ATOM 795 C C . TYR A 1 103 ? -17.651 1.279 13.696 1.00 83.00 103 TYR A C 1
ATOM 797 O O . TYR A 1 103 ? -18.444 1.441 14.625 1.00 83.00 103 TYR A O 1
ATOM 805 N N . LEU A 1 104 ? -17.777 1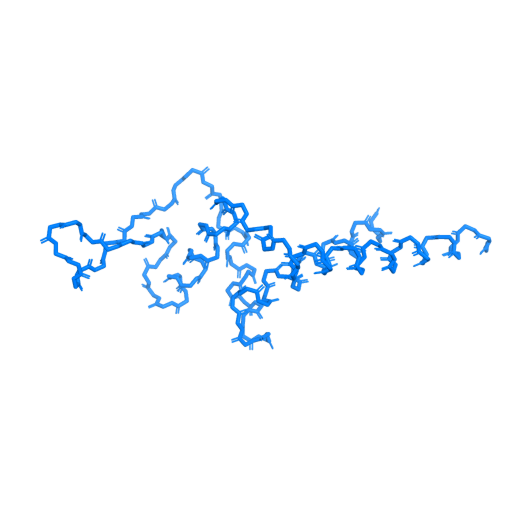.918 12.527 1.00 82.31 104 LEU A N 1
ATOM 806 C CA . LEU A 1 104 ? -18.904 2.794 12.183 1.00 82.31 104 LEU A CA 1
ATOM 807 C C . LEU A 1 104 ? -20.036 2.061 11.449 1.00 82.31 104 LEU A C 1
ATOM 809 O O . LEU A 1 104 ? -21.173 2.532 11.509 1.00 82.31 104 LEU A O 1
ATOM 813 N N . GLY A 1 105 ? -19.715 0.976 10.739 1.00 74.94 105 GLY A N 1
ATOM 814 C CA . GLY A 1 105 ? -20.677 0.058 10.116 1.00 74.94 105 GLY A CA 1
ATOM 815 C C . GLY A 1 105 ? -21.142 -1.032 11.070 1.00 74.94 105 GLY A C 1
ATOM 816 O O . GLY A 1 105 ? -22.290 -1.488 10.882 1.00 74.94 105 GLY A O 1
#

Sequence (105 aa):
MRTYKYIIVLLILSCVGRISLTLHYMDLLPDKVRHILAAKNMNEGHGFATSYQSIENVTETVYTPITAWPPGYSILVGAMQKITGGYLSAAIAIDVLSVILFYLG

Radius of gyration: 17.02 Å; chains: 1; bounding box: 45×26×46 Å

Foldseek 3Di:
DVVVVVLVVVLVVVLVVLVCCCVPVVPCPPVNVLLLQLLVCVLVVNHRWHWDADPVGNVDIDTGHDDPDDNVLSVQLNVQCVVQVGSSSSNSVVVSVVSVVVSVD

pLDDT: mean 90.36, std 7.58, range [59.34, 97.56]